Protein AF-K7VS05-F1 (afdb_monomer_lite)

Structure (mmCIF, N/CA/C/O backbone):
data_AF-K7VS05-F1
#
_entry.id   AF-K7VS05-F1
#
loop_
_atom_site.group_PDB
_atom_site.id
_atom_site.type_sy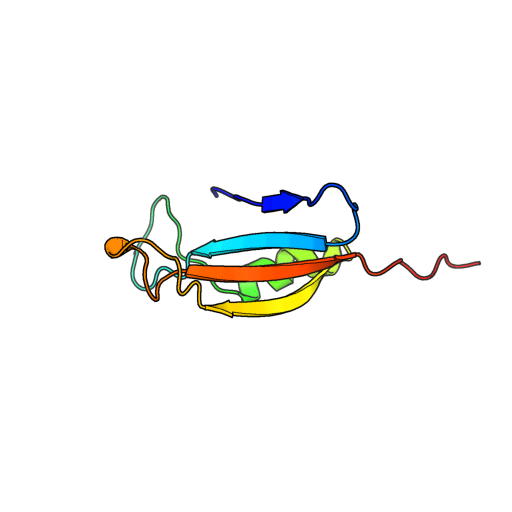mbol
_atom_site.label_atom_id
_atom_site.label_alt_id
_atom_site.label_comp_id
_atom_site.label_asym_id
_atom_site.label_entity_id
_atom_site.label_seq_id
_atom_site.pdbx_PDB_ins_code
_atom_site.Cartn_x
_atom_site.Cartn_y
_atom_site.Cartn_z
_atom_site.occupancy
_atom_site.B_iso_or_equiv
_atom_site.auth_seq_id
_atom_site.auth_comp_id
_atom_site.auth_asym_id
_atom_site.auth_atom_id
_atom_site.pdbx_PDB_model_num
ATOM 1 N N . MET A 1 1 ? 2.325 13.607 3.616 1.00 38.19 1 MET A N 1
ATOM 2 C CA . MET A 1 1 ? 2.122 12.222 3.146 1.00 38.19 1 MET A CA 1
ATOM 3 C C . MET A 1 1 ? 3.100 11.357 3.924 1.00 38.19 1 MET A C 1
ATOM 5 O O . MET A 1 1 ? 4.284 11.385 3.618 1.00 38.19 1 MET A O 1
ATOM 9 N N . VAL A 1 2 ? 2.673 10.738 5.030 1.00 40.00 2 VAL A N 1
ATOM 10 C CA . VAL A 1 2 ? 3.584 9.894 5.823 1.00 40.00 2 VAL A CA 1
ATOM 11 C C . VAL A 1 2 ? 3.648 8.541 5.128 1.00 40.00 2 VAL A C 1
ATOM 13 O O . VAL A 1 2 ? 2.818 7.668 5.355 1.00 40.00 2 VAL A O 1
ATOM 16 N N . PHE A 1 3 ? 4.598 8.404 4.210 1.00 49.19 3 PH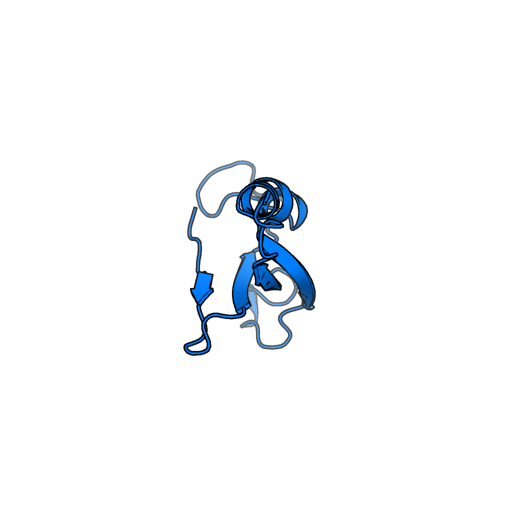E A N 1
ATOM 17 C CA . PHE A 1 3 ? 4.971 7.116 3.651 1.00 49.19 3 PHE A CA 1
ATOM 18 C C . PHE A 1 3 ? 5.790 6.371 4.700 1.00 49.19 3 PHE A C 1
ATOM 20 O O . PHE A 1 3 ? 6.979 6.636 4.852 1.00 49.19 3 PHE A O 1
ATOM 27 N N . HIS A 1 4 ? 5.174 5.443 5.431 1.00 56.84 4 HIS A N 1
ATOM 28 C CA . HIS A 1 4 ? 5.948 4.464 6.188 1.00 56.84 4 HIS A CA 1
ATOM 29 C C . HIS A 1 4 ? 6.186 3.251 5.287 1.00 56.84 4 HIS A C 1
ATOM 31 O O . HIS A 1 4 ? 5.474 2.247 5.336 1.00 56.84 4 HIS A O 1
ATOM 37 N N . CYS A 1 5 ? 7.137 3.419 4.371 1.00 60.88 5 CYS A N 1
ATOM 38 C CA . CYS A 1 5 ? 7.631 2.354 3.512 1.00 60.88 5 CYS A CA 1
ATOM 39 C C . CYS A 1 5 ? 8.867 1.752 4.173 1.00 60.88 5 CYS A C 1
ATOM 41 O O . CYS A 1 5 ? 9.834 2.462 4.443 1.00 60.88 5 CYS A O 1
ATOM 43 N N . PHE A 1 6 ? 8.845 0.447 4.403 1.00 61.41 6 PHE A N 1
ATOM 44 C CA . PHE A 1 6 ? 9.998 -0.298 4.875 1.00 61.41 6 PHE A CA 1
ATOM 45 C C . PHE A 1 6 ? 10.547 -1.137 3.730 1.00 61.41 6 PHE A C 1
ATOM 47 O O . PHE A 1 6 ? 9.818 -1.883 3.075 1.00 61.41 6 PHE A O 1
ATOM 54 N N . VAL A 1 7 ? 11.846 -1.008 3.481 1.00 58.97 7 VAL A N 1
ATOM 55 C CA . VAL A 1 7 ? 12.566 -1.882 2.554 1.00 58.97 7 VAL A CA 1
ATOM 56 C C . VAL A 1 7 ? 13.176 -3.001 3.382 1.00 58.97 7 VAL A C 1
ATOM 58 O O . VAL A 1 7 ? 13.943 -2.730 4.304 1.00 58.97 7 VAL A O 1
ATOM 61 N N . HIS A 1 8 ? 12.825 -4.251 3.080 1.00 58.44 8 HIS A N 1
ATOM 62 C CA . HIS A 1 8 ? 13.479 -5.390 3.720 1.00 58.44 8 HIS A CA 1
ATOM 63 C C . HIS A 1 8 ? 14.942 -5.493 3.262 1.00 58.44 8 HIS A C 1
ATOM 65 O O . HIS A 1 8 ? 15.259 -5.193 2.111 1.00 58.44 8 HIS A O 1
ATOM 71 N N . HIS A 1 9 ? 15.821 -5.958 4.155 1.00 49.75 9 HIS A N 1
ATOM 72 C CA . HIS A 1 9 ? 17.269 -6.070 3.929 1.00 49.75 9 HIS A CA 1
ATOM 73 C C . HIS A 1 9 ? 17.641 -6.901 2.681 1.00 49.75 9 HIS A C 1
ATOM 75 O O . HIS A 1 9 ? 18.662 -6.643 2.055 1.00 49.75 9 HIS A O 1
ATOM 81 N N . ASP A 1 10 ? 16.776 -7.826 2.251 1.00 60.16 10 ASP A N 1
ATOM 82 C CA . ASP A 1 10 ? 16.982 -8.635 1.039 1.00 60.16 10 ASP A CA 1
ATOM 83 C C . ASP A 1 10 ? 16.727 -7.871 -0.279 1.00 60.16 10 ASP A C 1
ATOM 85 O O . ASP A 1 10 ? 16.813 -8.455 -1.357 1.00 60.16 10 ASP A O 1
ATOM 89 N N . GLY A 1 11 ? 16.354 -6.583 -0.227 1.00 63.03 11 GLY A N 1
ATOM 90 C CA . GLY A 1 11 ? 16.272 -5.669 -1.379 1.00 63.03 11 GLY A CA 1
ATOM 91 C C . GLY A 1 11 ? 15.187 -5.973 -2.423 1.00 63.03 11 GLY A C 1
ATOM 92 O O . GLY A 1 11 ? 14.986 -5.189 -3.351 1.00 63.03 11 GLY A O 1
ATOM 93 N N . ASN A 1 12 ? 14.468 -7.087 -2.278 1.00 70.19 12 ASN A N 1
ATOM 94 C CA . ASN A 1 12 ? 13.562 -7.611 -3.301 1.00 70.19 12 ASN A CA 1
ATOM 95 C C . ASN A 1 12 ? 12.117 -7.117 -3.172 1.00 70.19 12 ASN A C 1
ATOM 97 O O . ASN A 1 12 ? 11.397 -7.060 -4.174 1.00 70.19 12 ASN A O 1
ATOM 101 N N . PHE A 1 13 ? 11.694 -6.765 -1.955 1.00 75.81 13 PHE A N 1
ATOM 102 C CA . PHE A 1 13 ? 10.332 -6.331 -1.671 1.00 75.81 13 PHE A CA 1
ATOM 103 C C . PHE A 1 13 ? 10.313 -5.044 -0.850 1.00 75.81 13 PHE A C 1
ATOM 105 O O . PHE A 1 13 ? 11.049 -4.898 0.127 1.00 75.81 13 PHE A O 1
ATOM 112 N N . LEU A 1 14 ? 9.437 -4.127 -1.251 1.00 79.25 14 LEU A N 1
ATOM 113 C CA . LEU A 1 14 ? 9.019 -3.004 -0.424 1.00 79.25 14 LEU A CA 1
ATOM 114 C C . LEU A 1 14 ? 7.730 -3.392 0.291 1.00 79.25 14 LEU A C 1
ATOM 116 O O . LEU A 1 14 ? 6.795 -3.882 -0.343 1.00 79.25 14 LEU A O 1
ATOM 120 N N . HIS A 1 15 ? 7.661 -3.122 1.587 1.00 79.25 15 HIS A N 1
ATOM 121 C CA . HIS A 1 15 ? 6.446 -3.250 2.381 1.00 79.25 15 HIS A CA 1
ATOM 122 C C . HIS A 1 15 ? 5.937 -1.861 2.748 1.00 79.25 15 HIS A C 1
ATOM 124 O O . HIS A 1 15 ? 6.699 -1.010 3.206 1.00 79.25 15 HIS A O 1
ATOM 130 N N . SER A 1 16 ? 4.645 -1.618 2.555 1.00 78.00 16 SER A N 1
ATOM 131 C CA . SER A 1 16 ? 4.007 -0.341 2.883 1.00 78.00 16 SER A CA 1
ATOM 132 C C . SER A 1 16 ? 2.766 -0.554 3.732 1.00 78.00 16 SER A C 1
ATOM 134 O O . SER A 1 16 ? 1.954 -1.424 3.418 1.00 78.00 16 SER A O 1
ATOM 136 N N . PHE A 1 17 ? 2.570 0.305 4.728 1.00 76.75 17 PHE A N 1
ATOM 137 C CA . PHE A 1 17 ? 1.283 0.454 5.402 1.00 76.75 17 PHE A CA 1
ATOM 138 C C . PHE A 1 17 ? 0.467 1.537 4.692 1.00 76.75 17 PHE A C 1
ATOM 140 O O . PHE A 1 17 ? 0.896 2.688 4.596 1.00 76.75 17 PHE A O 1
ATOM 147 N N . ILE A 1 18 ? -0.688 1.154 4.159 1.00 78.25 18 ILE A N 1
ATOM 148 C CA . ILE A 1 18 ? -1.590 2.008 3.386 1.00 78.25 18 ILE A CA 1
ATOM 149 C C . ILE A 1 18 ? -2.787 2.320 4.272 1.00 78.25 18 ILE A C 1
ATOM 151 O O . ILE A 1 18 ? -3.633 1.457 4.488 1.00 78.25 18 ILE A O 1
ATOM 155 N N . LEU A 1 19 ? -2.837 3.537 4.808 1.00 72.69 19 LEU A N 1
ATOM 156 C CA . LEU A 1 19 ? -3.950 4.020 5.627 1.00 72.69 19 LEU A CA 1
ATOM 157 C C . LEU A 1 19 ? -5.140 4.392 4.739 1.00 72.69 19 LEU A C 1
ATOM 159 O O . LEU A 1 19 ? -5.184 5.495 4.204 1.00 72.69 19 LEU A O 1
ATOM 163 N N . GLN A 1 20 ? -6.111 3.495 4.630 1.00 69.75 20 GLN A N 1
ATOM 164 C CA . GLN A 1 20 ? -7.397 3.763 4.003 1.00 69.75 20 GLN A CA 1
ATOM 165 C C . GLN A 1 20 ? -8.293 4.526 4.974 1.00 69.75 20 GLN A C 1
ATOM 167 O O . GLN A 1 20 ? -9.061 3.946 5.740 1.00 69.75 20 GLN A O 1
ATOM 172 N N . ILE A 1 21 ? -8.172 5.845 4.949 1.00 65.81 21 ILE A N 1
ATOM 173 C CA . ILE A 1 21 ? -9.072 6.731 5.679 1.00 65.81 21 ILE A CA 1
ATOM 174 C C . ILE A 1 21 ? -10.192 7.110 4.714 1.00 65.81 21 ILE A C 1
ATOM 176 O O . ILE A 1 21 ? -9.922 7.676 3.653 1.00 65.81 21 ILE A O 1
ATOM 180 N N . SER A 1 22 ? -11.430 6.745 5.050 1.00 60.16 22 SER A N 1
ATOM 181 C CA . SER A 1 22 ? -12.611 7.328 4.419 1.00 60.16 22 SER A CA 1
ATOM 182 C C . SER A 1 22 ? -13.044 8.546 5.233 1.00 60.16 22 SER A C 1
ATOM 184 O O . SER A 1 22 ? -12.905 8.574 6.454 1.00 60.16 22 SER A O 1
ATOM 186 N N . ASP A 1 23 ? -13.555 9.561 4.541 1.00 63.00 23 ASP A N 1
ATOM 187 C CA . ASP A 1 23 ? -14.335 10.661 5.125 1.00 63.00 23 ASP A CA 1
ATOM 188 C C . ASP A 1 23 ? -13.574 11.815 5.814 1.00 63.00 23 ASP A C 1
ATOM 190 O O . ASP A 1 23 ? -14.198 12.631 6.490 1.00 63.00 23 ASP A O 1
ATOM 194 N N . GLN A 1 24 ? -12.259 11.988 5.608 1.00 66.69 24 GLN A N 1
ATOM 195 C CA . GLN A 1 24 ? -11.617 13.284 5.913 1.00 66.69 24 GLN A CA 1
ATOM 196 C C . GLN A 1 24 ? -11.818 14.261 4.744 1.00 66.69 24 GLN A C 1
ATOM 198 O O . GLN A 1 24 ? -11.352 14.006 3.636 1.00 66.69 24 GLN A O 1
ATOM 203 N N . GLU A 1 25 ? -12.470 15.400 4.977 1.00 68.00 25 GLU A N 1
ATOM 204 C CA . GLU A 1 25 ? -12.659 16.453 3.961 1.00 68.00 25 GLU A CA 1
ATOM 205 C C . GLU A 1 25 ? -11.339 17.191 3.627 1.00 68.00 25 GLU A C 1
ATOM 207 O O . GLU A 1 25 ? -11.206 17.807 2.571 1.00 68.00 25 GLU A O 1
ATOM 212 N N . GLY A 1 26 ? -10.313 17.062 4.481 1.00 70.69 26 GLY A N 1
ATOM 213 C CA . GLY A 1 26 ? -8.960 17.559 4.232 1.00 70.69 26 GLY A CA 1
ATOM 214 C C . GLY A 1 26 ? -8.015 17.423 5.432 1.00 70.69 26 GLY A C 1
ATOM 215 O O . GLY A 1 26 ? -8.431 17.086 6.535 1.00 70.69 26 GLY A O 1
ATOM 216 N N . GLY A 1 27 ? -6.731 17.726 5.207 1.00 64.56 27 GLY A N 1
ATOM 217 C CA . GLY A 1 27 ? -5.674 17.718 6.227 1.00 64.56 27 GLY A CA 1
ATOM 218 C C . GLY A 1 27 ? -4.897 16.395 6.328 1.00 64.56 27 GLY A C 1
ATOM 219 O O . GLY A 1 27 ? -5.346 15.363 5.839 1.00 64.56 27 GLY A O 1
ATOM 220 N N . PRO A 1 28 ? -3.682 16.401 6.908 1.00 66.12 28 PRO A N 1
ATOM 221 C CA . PRO A 1 28 ? -2.974 15.172 7.229 1.00 66.12 28 PRO A CA 1
ATOM 222 C C . PRO A 1 28 ? -3.611 14.476 8.450 1.00 66.12 28 PRO A C 1
ATOM 224 O O . PRO A 1 28 ? -3.846 15.139 9.460 1.00 66.12 28 PRO A O 1
ATOM 227 N N . PRO A 1 29 ? -3.779 13.142 8.422 1.00 70.00 29 PRO A N 1
ATOM 228 C CA . PRO A 1 29 ? -3.528 12.244 7.293 1.00 70.00 29 PRO A CA 1
ATOM 229 C C . PRO A 1 29 ? -4.589 12.378 6.184 1.00 70.00 29 PRO A C 1
ATOM 231 O O . PRO A 1 29 ? -5.781 12.266 6.437 1.00 70.00 29 PRO A O 1
ATOM 234 N N . TYR A 1 30 ? -4.126 12.581 4.945 1.00 71.44 30 TYR A N 1
ATOM 235 C CA . TYR A 1 30 ? -4.999 12.700 3.776 1.00 71.44 30 TYR A CA 1
ATOM 236 C C . TYR A 1 30 ? -5.637 11.353 3.435 1.00 71.44 30 TYR A C 1
ATOM 238 O O . TYR A 1 30 ? -4.969 10.318 3.550 1.00 71.44 30 TYR A O 1
ATOM 246 N N . ASN A 1 31 ? -6.877 11.386 2.936 1.00 72.19 31 ASN A N 1
ATOM 247 C CA . ASN A 1 31 ? -7.508 10.211 2.344 1.00 72.19 31 ASN A CA 1
ATOM 248 C C . ASN A 1 31 ? -6.615 9.663 1.231 1.00 72.19 31 ASN A C 1
ATOM 250 O O . ASN A 1 31 ? -6.125 10.406 0.377 1.00 72.19 31 ASN A O 1
ATOM 254 N N . ASN A 1 32 ? -6.416 8.354 1.250 1.00 75.31 32 ASN A N 1
ATOM 255 C CA . ASN A 1 32 ? -5.746 7.644 0.182 1.00 75.31 32 ASN A CA 1
ATOM 256 C C . ASN A 1 32 ? -6.431 6.299 -0.049 1.00 75.31 32 ASN A C 1
ATOM 258 O O . ASN A 1 32 ? -7.133 5.761 0.810 1.00 75.31 32 ASN A O 1
ATOM 262 N N . THR A 1 33 ? -6.200 5.756 -1.231 1.00 81.00 33 THR A N 1
ATOM 263 C CA . THR A 1 33 ? -6.638 4.429 -1.635 1.00 81.00 33 THR A CA 1
ATOM 264 C C . THR A 1 33 ? -5.444 3.613 -2.107 1.00 81.00 33 THR A C 1
ATOM 266 O O . THR A 1 33 ? -4.392 4.147 -2.454 1.00 81.00 33 THR A O 1
ATOM 269 N N . VAL A 1 34 ? -5.612 2.293 -2.198 1.00 82.06 34 VAL A N 1
ATOM 270 C CA . VAL A 1 34 ? -4.602 1.411 -2.806 1.00 82.06 34 VAL A CA 1
ATOM 271 C C . VAL A 1 34 ? -4.248 1.854 -4.235 1.00 82.06 34 VAL A C 1
ATOM 273 O O . VAL A 1 34 ? -3.080 1.797 -4.624 1.00 82.06 34 VAL A O 1
ATOM 276 N N . ALA A 1 35 ? -5.232 2.345 -4.995 1.00 85.25 35 ALA A N 1
ATOM 277 C CA . ALA A 1 35 ? -5.037 2.805 -6.366 1.00 85.25 35 ALA A CA 1
ATOM 278 C C . ALA A 1 35 ? -4.110 4.030 -6.447 1.00 85.25 35 ALA A C 1
ATOM 280 O O . ALA A 1 35 ? -3.297 4.121 -7.367 1.00 85.25 35 ALA A O 1
ATOM 281 N N . ASP A 1 36 ? -4.163 4.934 -5.463 1.00 85.81 36 ASP A N 1
ATOM 282 C CA . ASP A 1 36 ? -3.265 6.094 -5.407 1.00 85.81 36 ASP A CA 1
ATOM 283 C C . ASP A 1 36 ? -1.801 5.663 -5.261 1.00 85.81 36 ASP A C 1
ATOM 285 O O . ASP A 1 36 ? -0.913 6.230 -5.898 1.00 85.81 36 ASP A O 1
ATOM 289 N N . TYR A 1 37 ? -1.546 4.607 -4.481 1.00 83.81 37 TYR A N 1
ATOM 290 C CA . TYR A 1 37 ? -0.208 4.029 -4.359 1.00 83.81 37 TYR A CA 1
ATOM 291 C C . TYR A 1 37 ? 0.225 3.344 -5.653 1.00 83.81 37 TYR A C 1
ATOM 293 O O . TYR A 1 37 ? 1.341 3.582 -6.106 1.00 83.81 37 TYR A O 1
ATOM 301 N N . GLN A 1 38 ? -0.638 2.539 -6.281 1.00 86.00 38 GLN A N 1
ATOM 302 C CA . GLN A 1 38 ? -0.322 1.891 -7.561 1.00 86.00 38 GLN A CA 1
ATOM 303 C C . GLN A 1 38 ? 0.045 2.923 -8.634 1.00 86.00 38 GLN A C 1
ATOM 305 O O . GLN A 1 38 ? 1.081 2.790 -9.281 1.00 86.00 38 GLN A O 1
ATOM 310 N N . LYS A 1 39 ? -0.725 4.011 -8.744 1.00 87.88 39 LYS A N 1
ATOM 311 C CA . LYS A 1 39 ? -0.486 5.095 -9.707 1.00 87.88 39 LYS A CA 1
ATOM 312 C C . LYS A 1 39 ? 0.897 5.741 -9.568 1.00 87.88 39 LYS A C 1
ATOM 314 O O . LYS A 1 39 ? 1.458 6.189 -10.563 1.00 87.88 39 LYS A O 1
ATOM 319 N N . VAL A 1 40 ? 1.439 5.806 -8.351 1.00 86.44 40 VAL A N 1
ATOM 320 C CA . VAL A 1 40 ? 2.759 6.398 -8.079 1.00 86.44 40 VAL A CA 1
ATOM 321 C C . VAL A 1 40 ? 3.879 5.356 -8.150 1.00 86.44 40 VAL A C 1
ATOM 323 O O . VAL A 1 40 ? 4.978 5.676 -8.594 1.00 86.44 40 VAL A O 1
ATOM 326 N N . LEU A 1 41 ? 3.626 4.113 -7.732 1.00 85.75 41 LEU A N 1
ATOM 327 C CA . LEU A 1 41 ? 4.645 3.066 -7.616 1.00 85.75 41 LEU A CA 1
ATOM 328 C C . LEU A 1 41 ? 4.866 2.285 -8.919 1.00 85.75 41 LEU A C 1
ATOM 330 O O . LEU A 1 41 ? 6.009 1.950 -9.234 1.00 85.75 41 LEU A O 1
ATOM 334 N N . GLU A 1 42 ? 3.826 2.036 -9.715 1.00 87.81 42 GLU A N 1
ATOM 335 C CA . GLU A 1 42 ? 3.960 1.293 -10.974 1.00 87.81 42 GLU A CA 1
ATOM 336 C C . GLU A 1 42 ? 4.907 1.969 -11.979 1.00 87.81 42 GLU A C 1
ATOM 338 O O . GLU A 1 42 ? 5.775 1.268 -12.511 1.00 87.81 42 GLU A O 1
ATOM 343 N N . PRO A 1 43 ? 4.855 3.303 -12.198 1.00 88.38 43 PRO A N 1
ATOM 344 C CA . PRO A 1 43 ? 5.823 3.991 -13.057 1.00 88.38 43 PRO A CA 1
ATOM 345 C C . PRO A 1 43 ? 7.268 3.902 -12.548 1.00 88.38 43 PRO A C 1
ATOM 347 O O . PRO A 1 43 ? 8.206 3.989 -13.335 1.00 88.38 43 PRO A O 1
ATOM 350 N N . LEU A 1 44 ? 7.463 3.684 -11.242 1.00 84.69 44 LEU A N 1
ATOM 351 C CA . LEU A 1 44 ? 8.777 3.471 -10.624 1.00 84.69 44 LEU A CA 1
ATOM 352 C C . LEU A 1 44 ? 9.258 2.014 -10.748 1.00 84.69 44 LEU A C 1
ATOM 354 O O . LEU A 1 44 ? 10.272 1.634 -10.160 1.00 84.69 44 LEU A O 1
ATOM 358 N N . GLY A 1 45 ? 8.531 1.177 -11.493 1.00 86.44 45 GLY A N 1
ATOM 359 C CA . GLY A 1 45 ? 8.840 -0.236 -11.678 1.00 86.44 45 GLY A CA 1
ATOM 360 C C . GLY A 1 45 ? 8.471 -1.100 -10.475 1.00 86.44 45 GLY A C 1
ATOM 361 O O . GLY A 1 45 ? 8.988 -2.209 -10.349 1.00 86.44 45 GLY A O 1
ATOM 362 N N . LEU A 1 46 ? 7.603 -0.623 -9.582 1.00 86.06 46 LEU A N 1
ATOM 363 C CA . LEU A 1 46 ? 7.149 -1.357 -8.404 1.00 86.06 46 LEU A CA 1
ATOM 364 C C . LEU A 1 46 ? 5.715 -1.826 -8.614 1.00 86.06 46 LEU A C 1
ATOM 366 O O . LEU A 1 46 ? 4.789 -1.024 -8.649 1.00 86.06 46 LEU A O 1
ATOM 370 N N . LYS A 1 47 ? 5.525 -3.141 -8.721 1.00 87.44 47 LYS A N 1
ATOM 371 C CA . LYS A 1 47 ? 4.191 -3.738 -8.858 1.00 87.44 47 LYS A CA 1
ATOM 372 C C . LYS A 1 47 ? 3.732 -4.344 -7.546 1.00 87.44 47 LYS A C 1
ATOM 374 O O . LYS A 1 47 ? 4.532 -4.970 -6.845 1.00 87.44 47 LYS A O 1
ATOM 379 N N . SER A 1 48 ? 2.448 -4.190 -7.232 1.00 87.94 48 SER A N 1
ATOM 380 C CA . SER A 1 48 ? 1.836 -4.849 -6.080 1.00 87.94 48 SER A CA 1
ATOM 381 C C . SER A 1 48 ? 1.845 -6.363 -6.289 1.00 87.94 48 SER A C 1
ATOM 383 O O . SER A 1 48 ? 1.301 -6.860 -7.271 1.00 87.94 48 SER A O 1
ATOM 385 N N . VAL A 1 49 ? 2.458 -7.086 -5.360 1.00 87.25 49 VAL A N 1
ATOM 386 C CA . VAL A 1 49 ? 2.438 -8.554 -5.284 1.00 87.25 49 VAL A CA 1
ATOM 387 C C . VAL A 1 49 ? 1.375 -9.027 -4.306 1.00 87.25 49 VAL A C 1
ATOM 389 O O . VAL A 1 49 ? 0.775 -10.075 -4.511 1.00 87.25 49 VAL A O 1
ATOM 392 N N . LEU A 1 50 ? 1.150 -8.256 -3.243 1.00 86.06 50 LEU A N 1
ATOM 393 C CA . LEU A 1 50 ? 0.194 -8.588 -2.200 1.00 86.06 50 LEU A CA 1
ATOM 394 C C . LEU A 1 50 ? -0.450 -7.316 -1.663 1.00 86.06 50 LEU A C 1
ATOM 396 O O . LEU A 1 50 ? 0.220 -6.286 -1.541 1.00 86.06 50 LEU A O 1
ATOM 400 N N . MET A 1 51 ? -1.731 -7.418 -1.336 1.00 88.38 51 MET A N 1
ATOM 401 C CA . MET A 1 51 ? -2.507 -6.365 -0.703 1.00 88.38 51 MET A CA 1
ATOM 402 C C . MET A 1 51 ? -3.460 -7.021 0.294 1.00 88.38 51 MET A C 1
ATOM 404 O O . MET A 1 51 ? -4.421 -7.667 -0.112 1.00 88.38 51 MET A O 1
ATOM 408 N N . GLU A 1 52 ? -3.166 -6.897 1.583 1.00 89.81 52 GLU A N 1
ATOM 409 C CA . GLU A 1 52 ? -3.902 -7.570 2.662 1.00 89.81 52 GLU A CA 1
ATOM 410 C C . GLU A 1 52 ? -4.342 -6.569 3.727 1.00 89.81 52 GLU A C 1
ATOM 412 O O . GLU A 1 52 ? -3.715 -5.524 3.898 1.00 89.81 52 GLU A O 1
ATOM 417 N N . ASP A 1 53 ? -5.401 -6.889 4.463 1.00 88.12 53 ASP A N 1
ATOM 418 C CA . ASP A 1 53 ? -5.795 -6.127 5.646 1.00 88.12 53 ASP A CA 1
ATOM 419 C C . ASP A 1 53 ? -4.765 -6.285 6.768 1.00 88.12 53 ASP A C 1
ATOM 421 O O . ASP A 1 53 ? -4.218 -7.368 6.992 1.00 88.12 53 ASP A O 1
ATOM 425 N N . ASN A 1 54 ? -4.476 -5.199 7.493 1.00 87.06 54 ASN A N 1
ATOM 426 C CA . ASN A 1 54 ? -3.609 -5.298 8.660 1.00 87.06 54 ASN A CA 1
ATOM 427 C C . ASN A 1 54 ? -4.390 -5.806 9.880 1.00 87.06 54 ASN A C 1
ATOM 429 O O . ASN A 1 54 ? -4.877 -5.027 10.702 1.00 87.06 54 ASN A O 1
ATOM 433 N N . GLU A 1 55 ? -4.446 -7.123 10.052 1.00 87.44 55 GLU A N 1
ATOM 434 C CA . GLU A 1 55 ? -5.076 -7.743 11.227 1.00 87.44 55 GLU A CA 1
ATOM 435 C C . GLU A 1 55 ? -4.378 -7.409 12.555 1.00 87.44 55 GLU A C 1
ATOM 437 O O . GLU A 1 55 ? -4.992 -7.493 13.624 1.00 87.44 55 GLU A O 1
ATOM 442 N N . 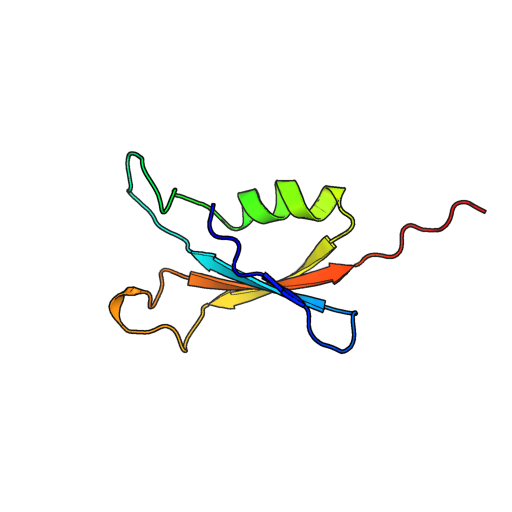LEU A 1 56 ? -3.109 -6.993 12.488 1.00 85.12 56 LEU A N 1
ATOM 443 C CA . LEU A 1 56 ? -2.291 -6.587 13.632 1.00 85.12 56 LEU A CA 1
ATOM 444 C C . LEU A 1 56 ? -2.400 -5.085 13.942 1.00 85.12 56 LEU A C 1
ATOM 446 O O . LEU 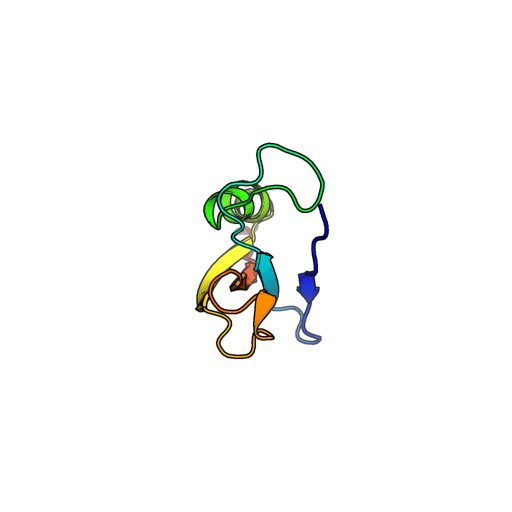A 1 56 ? -1.723 -4.593 14.848 1.00 85.12 56 LEU A O 1
ATOM 450 N N . ALA A 1 57 ? -3.238 -4.348 13.210 1.00 82.19 57 ALA A N 1
ATOM 451 C CA . ALA A 1 57 ? -3.489 -2.939 13.465 1.00 82.19 57 ALA A CA 1
ATOM 452 C C . ALA A 1 57 ? -4.007 -2.716 14.894 1.00 82.19 57 ALA A C 1
ATOM 454 O O . ALA A 1 57 ? -4.863 -3.446 15.407 1.00 82.19 57 ALA A O 1
ATOM 455 N N . ILE A 1 58 ? -3.526 -1.651 15.539 1.00 84.50 58 ILE A N 1
ATOM 456 C CA . ILE A 1 58 ? -4.062 -1.232 16.840 1.00 84.50 58 ILE A CA 1
ATOM 457 C C . ILE A 1 58 ? -5.537 -0.830 16.699 1.00 84.50 58 ILE A C 1
ATOM 459 O O . ILE A 1 58 ? -5.933 -0.318 15.655 1.00 84.50 58 ILE A O 1
ATOM 463 N N . LYS A 1 59 ? -6.348 -1.003 17.756 1.00 82.31 59 LYS A N 1
ATOM 464 C CA . LYS A 1 59 ? -7.818 -0.826 17.709 1.00 82.31 59 LYS A CA 1
ATOM 465 C C . LYS A 1 59 ? -8.318 0.403 16.919 1.00 82.31 59 LYS A C 1
ATOM 467 O O . LYS A 1 59 ? -9.221 0.208 16.117 1.00 82.31 59 LYS A O 1
ATOM 472 N N . PRO A 1 60 ? -7.755 1.621 17.063 1.00 81.25 60 PRO A N 1
ATOM 473 C CA . PRO A 1 60 ? -8.229 2.790 16.308 1.00 81.25 60 PRO A CA 1
ATOM 474 C C . PRO A 1 60 ? -7.970 2.741 14.794 1.00 81.25 60 PRO A C 1
ATOM 476 O O . PRO A 1 60 ? -8.577 3.499 14.051 1.00 81.25 60 PRO A O 1
ATOM 479 N N . ARG A 1 61 ? -7.031 1.903 14.344 1.00 77.56 61 ARG A N 1
ATOM 480 C CA . ARG A 1 61 ? -6.619 1.756 12.939 1.00 77.56 61 ARG A CA 1
ATOM 481 C C . ARG A 1 61 ? -7.072 0.433 12.321 1.00 77.56 61 ARG A C 1
ATOM 483 O O . ARG A 1 61 ? -6.839 0.198 11.138 1.00 77.56 61 ARG A O 1
ATOM 490 N N . LYS A 1 62 ? -7.708 -0.441 13.106 1.00 83.12 62 LYS A N 1
ATOM 491 C CA . LYS A 1 62 ? -8.149 -1.754 12.641 1.00 83.12 62 LYS A CA 1
ATOM 492 C C . LYS A 1 62 ? -9.253 -1.603 11.596 1.00 83.12 62 LYS A C 1
ATOM 494 O O . LYS A 1 62 ? -10.257 -0.953 11.858 1.00 83.12 62 LYS A O 1
ATOM 499 N N . GLY A 1 63 ? -9.041 -2.194 10.420 1.00 83.25 63 GLY A N 1
ATOM 500 C CA . GLY A 1 63 ? -9.922 -2.045 9.255 1.00 83.25 63 GLY A CA 1
ATOM 501 C C . GLY A 1 63 ? -9.680 -0.779 8.423 1.00 83.25 63 GLY A C 1
ATOM 502 O O . GLY A 1 63 ? -10.246 -0.657 7.342 1.00 83.25 63 GLY A O 1
ATOM 503 N N . CYS A 1 64 ? -8.808 0.126 8.881 1.00 81.88 64 CYS A N 1
ATOM 504 C CA . CYS A 1 64 ? -8.473 1.374 8.189 1.00 81.88 64 CYS A CA 1
ATOM 505 C C . CYS A 1 64 ? -7.071 1.346 7.570 1.00 81.88 64 CYS A C 1
ATOM 507 O O . CYS A 1 64 ? -6.596 2.366 7.078 1.00 81.88 64 CYS A O 1
ATOM 509 N N . GLU A 1 65 ? -6.355 0.221 7.625 1.00 82.88 65 GLU A N 1
ATOM 510 C CA . GLU A 1 65 ? -5.034 0.110 7.015 1.00 82.88 65 GLU A CA 1
ATOM 511 C C . GLU A 1 65 ? -4.786 -1.258 6.374 1.00 82.88 65 GLU A C 1
ATOM 513 O O . GLU A 1 65 ? -5.215 -2.297 6.879 1.00 82.88 65 GLU A O 1
ATOM 518 N N . LYS A 1 66 ? -4.070 -1.238 5.247 1.00 86.69 66 LYS A N 1
ATOM 519 C CA . LYS A 1 66 ? -3.647 -2.411 4.479 1.00 86.69 66 LYS A CA 1
ATOM 520 C C . LYS A 1 66 ? -2.132 -2.532 4.436 1.00 86.69 66 LYS A C 1
ATOM 522 O O . LYS A 1 66 ? -1.413 -1.533 4.452 1.00 86.69 66 LYS A O 1
ATOM 527 N N . ILE A 1 67 ? -1.647 -3.761 4.335 1.00 87.69 67 ILE A N 1
ATOM 528 C CA . ILE A 1 67 ? -0.248 -4.091 4.090 1.00 87.69 67 ILE A CA 1
ATOM 529 C C . ILE A 1 67 ? -0.079 -4.355 2.594 1.00 87.69 67 ILE A C 1
ATOM 531 O O . ILE A 1 67 ? -0.577 -5.342 2.055 1.00 87.69 67 ILE A O 1
ATOM 535 N N . GLY A 1 68 ? 0.654 -3.468 1.927 1.00 88.12 68 GLY A N 1
ATOM 536 C CA . GLY A 1 68 ? 1.082 -3.642 0.543 1.00 88.12 68 GLY A CA 1
ATOM 537 C C . GLY A 1 68 ? 2.470 -4.271 0.477 1.00 88.12 68 GLY A C 1
ATOM 538 O O . GLY A 1 68 ? 3.387 -3.813 1.160 1.00 88.12 68 GLY A O 1
ATOM 539 N N . ARG A 1 69 ? 2.647 -5.294 -0.365 1.00 88.56 69 ARG A N 1
ATOM 540 C CA . ARG A 1 69 ? 3.968 -5.800 -0.771 1.0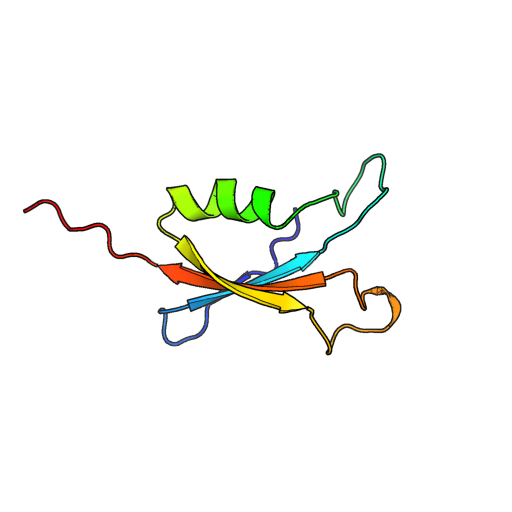0 88.56 69 ARG A CA 1
ATOM 541 C C . ARG A 1 69 ? 4.204 -5.472 -2.228 1.00 88.56 69 ARG A C 1
ATOM 543 O O . ARG A 1 69 ? 3.398 -5.844 -3.078 1.00 88.56 69 ARG A O 1
ATOM 550 N N 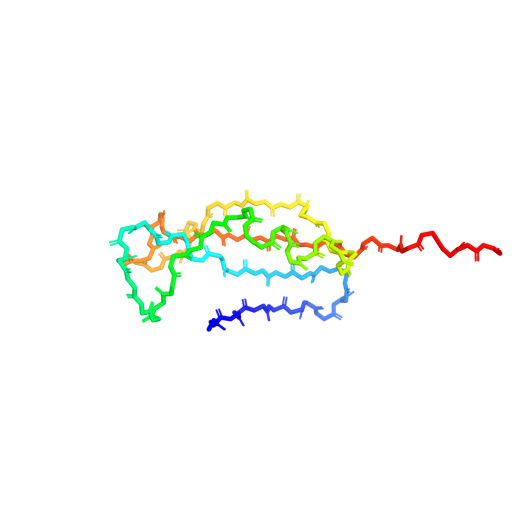. TRP A 1 70 ? 5.333 -4.851 -2.522 1.00 87.75 70 TRP A N 1
ATOM 551 C CA . TRP A 1 70 ? 5.691 -4.405 -3.860 1.00 87.75 70 TRP A CA 1
ATOM 552 C C . TRP A 1 70 ? 6.998 -5.042 -4.278 1.00 87.75 70 TRP A C 1
ATOM 554 O O . TRP A 1 70 ? 7.956 -5.059 -3.508 1.00 87.75 70 TRP A O 1
ATOM 564 N N . LYS A 1 71 ? 7.056 -5.546 -5.505 1.00 87.44 71 LYS A N 1
ATOM 565 C CA . LYS A 1 71 ? 8.276 -6.105 -6.082 1.00 87.44 71 LYS A CA 1
ATOM 566 C C . LYS A 1 71 ? 8.765 -5.194 -7.185 1.00 87.44 71 LYS A C 1
ATOM 568 O O . LYS A 1 71 ? 7.975 -4.734 -8.012 1.00 87.44 71 LYS A O 1
ATOM 573 N N . ARG A 1 72 ? 10.078 -4.974 -7.220 1.00 84.69 72 ARG A N 1
ATOM 574 C CA . ARG A 1 72 ? 10.713 -4.310 -8.352 1.00 84.69 72 ARG A CA 1
ATOM 575 C C . ARG A 1 72 ? 10.631 -5.241 -9.558 1.00 84.69 72 ARG A C 1
ATOM 577 O O . ARG A 1 72 ? 11.216 -6.323 -9.558 1.00 84.69 72 ARG A O 1
ATOM 584 N N . CYS A 1 73 ? 9.896 -4.838 -10.582 1.00 73.81 73 CYS A N 1
ATOM 585 C CA . CYS A 1 73 ? 10.060 -5.419 -11.898 1.00 73.81 73 CYS A CA 1
ATOM 586 C C . CYS A 1 73 ? 11.403 -4.927 -12.427 1.00 73.81 73 CYS A C 1
ATOM 588 O O . CYS A 1 73 ? 11.621 -3.719 -12.533 1.00 73.81 73 CYS A O 1
ATOM 590 N N . ALA A 1 74 ? 12.308 -5.853 -12.748 1.00 65.50 74 ALA A N 1
ATOM 591 C CA . ALA A 1 74 ? 13.407 -5.509 -13.630 1.00 65.50 74 ALA A CA 1
ATOM 592 C C . ALA A 1 74 ? 12.767 -4.894 -14.879 1.00 65.50 74 ALA A C 1
ATOM 594 O O . ALA A 1 74 ? 11.916 -5.531 -15.507 1.00 65.50 74 ALA A O 1
ATOM 595 N N . HIS A 1 75 ? 13.120 -3.648 -15.208 1.00 55.31 75 HIS A N 1
ATOM 596 C CA . HIS A 1 75 ? 13.003 -3.241 -16.599 1.00 55.31 75 HIS A CA 1
ATOM 597 C C . HIS A 1 75 ? 13.681 -4.358 -17.387 1.00 55.31 75 HIS A C 1
ATOM 599 O O . HIS A 1 75 ? 14.783 -4.772 -17.019 1.00 55.31 75 HIS A O 1
ATOM 605 N N . GLN A 1 76 ? 13.012 -4.900 -18.406 1.00 51.28 76 GLN A N 1
ATOM 606 C CA . GLN A 1 76 ? 13.772 -5.561 -19.452 1.00 51.28 76 GLN A CA 1
ATOM 607 C C . GLN A 1 76 ? 14.832 -4.539 -19.841 1.00 51.28 76 GLN A C 1
ATOM 609 O O . GLN A 1 76 ? 14.493 -3.459 -20.324 1.00 51.28 76 GLN A O 1
ATOM 614 N N . SER A 1 77 ? 16.087 -4.816 -19.493 1.00 45.78 77 SER A N 1
ATOM 615 C CA . SER A 1 77 ? 17.204 -4.107 -20.075 1.00 45.78 77 SER A CA 1
ATOM 616 C C . SER A 1 77 ? 16.988 -4.263 -21.570 1.00 45.78 77 SER A C 1
ATOM 618 O O . SER A 1 77 ? 17.076 -5.380 -22.081 1.00 45.78 77 SER A O 1
ATOM 620 N N . SER A 1 78 ? 16.569 -3.189 -22.242 1.00 45.50 78 SER A N 1
ATOM 621 C CA . SER A 1 78 ? 16.659 -3.155 -23.693 1.00 45.50 78 SER A CA 1
ATOM 622 C C . SER A 1 78 ? 18.126 -3.418 -24.001 1.00 45.50 78 SER A C 1
ATOM 624 O O . SER A 1 78 ? 18.991 -2.673 -23.535 1.00 45.50 78 SER A O 1
ATOM 626 N N . LEU A 1 79 ? 18.353 -4.562 -24.648 1.00 37.34 79 LEU A N 1
ATOM 627 C CA . LEU A 1 79 ? 19.619 -4.966 -25.248 1.00 37.34 79 LEU A CA 1
ATOM 628 C C . LEU A 1 79 ? 20.183 -3.849 -26.129 1.00 37.34 79 LEU A C 1
ATOM 630 O O . LEU A 1 79 ? 19.367 -3.174 -26.801 1.00 37.34 79 LEU A O 1
#

Sequence (79 aa):
MVFHCFVHHDGNFLHSFILQISDQEGGPPYNNTVADYQKVLEPLGLKSVLMEDNELAIKPRKGCEKIGRWKRCAHQSSL

pLDDT: mean 74.52, std 13.93, range [37.34, 89.81]

Organism: Zea mays (NCBI:txid4577)

Foldseek 3Di:
DPWPWDQDPVNFKIKTKAFQDPDDPDDPVDHDDPVNVCVVVVVVQWDWPDKAFDPVDDPVRHVRIIITIIGRDPDPPPD

InterPro domains:
  IPR008854 TPMT family [PS51585] (1-72)
  IPR029063 S-adenosyl-L-methionine-dependent methyltransferase superfamily [G3DSA:3.40.50.150] (2-78)

Secondary structure (DSSP, 8-state):
----EEE-TTSSEEEEEEE------SSSSPP--HHHHHHHHGGGTEEEEEEEE-TT--GGGTTSEEEEEEEEPPP----

Radius of gyration: 14.06 Å; chains: 1; bounding box: 34×26×43 Å